Protein AF-A0A524NCZ6-F1 (afdb_monomer_lite)

Radius of gyration: 21.14 Å; chains: 1; bounding box: 44×60×40 Å

Foldseek 3Di:
DVVVVVVVVVVVVVVVVVVVVVVVVCVVQQADQPDDDADPPPVRDDDPQVVVQVVVCPDPPDPGGWDKDWDWDWDDDPNDTDIDIDIDTDPPGCSSSRVCQVVPPDDHPVVPPD

Sequence (114 aa):
MSVLLGVMVLTIVLAVMTGFEEDLRSRILGLNPHVRLVDRLSGGSIRDPGKFAAAVAEHPDVLGAAPVVTAQMLVAANGRLMGVIGRGVATTGDSIAIGILDFVVEGAAADLGV

Structure (mmCIF, N/CA/C/O backbone):
data_AF-A0A524NCZ6-F1
#
_entry.id   AF-A0A524NCZ6-F1
#
loop_
_atom_site.group_PDB
_atom_site.id
_atom_site.type_symbol
_atom_site.label_atom_id
_atom_site.label_alt_id
_atom_site.label_comp_id
_atom_site.label_asym_id
_atom_site.label_entity_id
_atom_site.label_seq_id
_atom_site.pdbx_PDB_ins_code
_atom_site.Cartn_x
_atom_site.Cartn_y
_atom_site.Cartn_z
_atom_site.occupancy
_atom_site.B_iso_or_equiv
_atom_site.auth_seq_id
_atom_site.auth_comp_id
_atom_site.auth_asym_id
_atom_site.auth_atom_id
_atom_site.pdbx_PDB_model_num
ATOM 1 N N . MET A 1 1 ? 23.553 39.699 -9.028 1.00 76.44 1 MET A N 1
ATOM 2 C CA . MET A 1 1 ? 23.193 38.647 -10.008 1.00 76.44 1 MET A CA 1
ATOM 3 C C . MET A 1 1 ? 23.729 37.271 -9.597 1.00 76.44 1 MET A C 1
ATOM 5 O O . MET A 1 1 ? 22.937 36.344 -9.546 1.00 76.44 1 MET A O 1
ATOM 9 N N . SER A 1 2 ? 25.003 37.127 -9.208 1.00 82.38 2 SER A N 1
ATOM 10 C CA . SER A 1 2 ? 25.599 35.841 -8.774 1.00 82.38 2 SER A CA 1
ATOM 11 C C . SER A 1 2 ? 24.929 35.193 -7.552 1.00 82.38 2 SER A C 1
ATOM 13 O O . SER A 1 2 ? 24.646 34.000 -7.568 1.00 82.38 2 SER A O 1
ATOM 15 N N . VAL A 1 3 ? 24.611 35.975 -6.516 1.00 93.06 3 VAL A N 1
ATOM 16 C CA . VAL A 1 3 ? 23.941 35.460 -5.304 1.00 93.06 3 VAL A CA 1
ATOM 17 C C . VAL A 1 3 ? 22.510 34.996 -5.597 1.00 93.06 3 VAL A C 1
ATOM 19 O O . VAL A 1 3 ? 22.064 33.996 -5.048 1.00 93.06 3 VAL A O 1
ATOM 22 N N . LEU A 1 4 ? 21.812 35.679 -6.510 1.00 94.75 4 LEU A N 1
ATOM 23 C CA . LEU A 1 4 ? 20.439 35.336 -6.888 1.00 94.75 4 LEU A CA 1
ATOM 24 C C . LEU A 1 4 ? 20.374 33.946 -7.536 1.00 94.75 4 LEU A C 1
ATOM 26 O O . LEU A 1 4 ? 19.525 33.143 -7.169 1.00 94.75 4 LEU A O 1
ATOM 30 N N . LEU A 1 5 ? 21.312 33.649 -8.444 1.00 93.75 5 LEU A N 1
ATOM 31 C CA . LEU A 1 5 ? 21.438 32.329 -9.068 1.00 93.75 5 LEU A CA 1
ATOM 32 C C . LEU A 1 5 ? 21.823 31.250 -8.048 1.00 93.75 5 LEU A C 1
ATOM 34 O O . LEU A 1 5 ? 21.249 30.166 -8.073 1.00 93.75 5 LEU A O 1
ATOM 38 N N . GLY A 1 6 ? 22.737 31.551 -7.118 1.00 94.25 6 GLY A N 1
ATOM 39 C CA . GLY A 1 6 ? 23.135 30.606 -6.068 1.00 94.25 6 GLY A CA 1
ATOM 40 C C . GLY A 1 6 ? 21.980 30.226 -5.137 1.00 94.25 6 GLY A C 1
ATOM 41 O O . GLY A 1 6 ? 21.769 29.046 -4.863 1.00 94.25 6 GLY A O 1
ATOM 42 N N . VAL A 1 7 ? 21.191 31.213 -4.705 1.00 95.25 7 VAL A N 1
ATOM 43 C CA . VAL A 1 7 ? 20.010 30.971 -3.865 1.00 95.25 7 VAL A CA 1
ATOM 44 C C . VAL A 1 7 ? 18.917 30.251 -4.653 1.00 95.25 7 VAL A C 1
ATOM 46 O O . VAL A 1 7 ? 18.364 29.288 -4.137 1.00 95.25 7 VAL A O 1
ATOM 49 N N . MET A 1 8 ? 18.652 30.632 -5.911 1.00 94.38 8 MET A N 1
ATOM 50 C CA . MET A 1 8 ? 17.664 29.939 -6.754 1.00 94.38 8 MET A CA 1
ATOM 51 C C . MET A 1 8 ? 17.976 28.450 -6.907 1.00 94.38 8 MET A C 1
ATOM 53 O O . MET A 1 8 ? 17.083 27.625 -6.739 1.00 94.38 8 MET A O 1
ATOM 57 N N . VAL A 1 9 ? 19.233 28.098 -7.195 1.00 95.62 9 VAL A N 1
ATOM 58 C CA . VAL A 1 9 ? 19.641 26.692 -7.336 1.00 95.62 9 VAL A CA 1
ATOM 59 C C . VAL A 1 9 ? 19.418 25.932 -6.028 1.00 95.62 9 VAL A C 1
ATOM 61 O O . VAL A 1 9 ? 18.849 24.843 -6.051 1.00 95.62 9 VAL A O 1
ATOM 64 N N . LEU A 1 10 ? 19.790 26.516 -4.885 1.00 94.75 10 LEU A N 1
ATOM 65 C CA . LEU A 1 10 ? 19.573 25.889 -3.580 1.00 94.75 10 LEU A CA 1
ATOM 66 C C . LEU A 1 10 ? 18.078 25.703 -3.273 1.00 94.75 10 LEU A C 1
ATOM 68 O O . LEU A 1 10 ? 17.672 24.628 -2.836 1.00 94.75 10 LEU A O 1
ATOM 72 N N . THR A 1 11 ? 17.251 26.716 -3.544 1.00 92.31 11 THR A N 1
ATOM 73 C CA . THR A 1 11 ? 15.796 26.648 -3.349 1.00 92.31 11 THR A CA 1
ATOM 74 C C . THR A 1 11 ? 15.154 25.576 -4.228 1.00 92.31 11 THR A C 1
ATOM 76 O O . THR A 1 11 ? 14.304 24.838 -3.740 1.00 92.31 11 THR A O 1
ATOM 79 N N . ILE A 1 12 ? 15.572 25.442 -5.491 1.00 93.31 12 ILE A N 1
ATOM 80 C CA . ILE A 1 12 ? 15.043 24.419 -6.406 1.00 93.31 12 ILE A CA 1
ATOM 81 C C . ILE A 1 12 ? 15.399 23.013 -5.915 1.00 93.31 12 ILE A C 1
ATOM 83 O O . ILE A 1 12 ? 14.532 22.145 -5.880 1.00 93.31 12 ILE A O 1
ATOM 87 N N . VAL A 1 13 ? 16.647 22.781 -5.497 1.00 93.69 13 VAL A N 1
ATOM 88 C CA . VAL A 1 13 ? 17.074 21.463 -4.999 1.00 93.69 13 VAL A CA 1
ATOM 89 C C . VAL A 1 13 ? 16.305 21.076 -3.737 1.00 93.69 13 VAL A C 1
ATOM 91 O O . VAL A 1 13 ? 15.818 19.949 -3.650 1.00 93.69 13 VAL A O 1
ATOM 94 N N . LEU A 1 14 ? 16.138 22.004 -2.787 1.00 92.00 14 LEU A N 1
ATOM 95 C CA . LEU A 1 14 ? 15.306 21.746 -1.611 1.00 92.00 14 LEU A CA 1
ATOM 96 C C . LEU A 1 14 ? 13.851 21.460 -1.999 1.00 92.00 14 LEU A C 1
ATOM 98 O O . LEU A 1 14 ? 13.285 20.492 -1.508 1.00 92.00 14 LEU A O 1
ATOM 102 N N . ALA A 1 15 ? 13.260 22.250 -2.899 1.00 91.00 15 ALA A N 1
ATOM 103 C CA . ALA A 1 15 ? 11.873 22.062 -3.322 1.00 91.00 15 ALA A CA 1
ATOM 104 C C . ALA A 1 15 ? 11.634 20.683 -3.962 1.00 91.00 15 ALA A C 1
ATOM 106 O O . ALA A 1 15 ? 10.624 20.044 -3.675 1.00 91.00 15 ALA A O 1
ATOM 107 N N . VAL A 1 16 ? 12.572 20.199 -4.782 1.00 90.69 16 VAL A N 1
ATOM 108 C CA . VAL A 1 16 ? 12.489 18.864 -5.394 1.00 90.69 16 VAL A CA 1
ATOM 109 C C . VAL A 1 16 ? 12.573 17.767 -4.335 1.00 90.69 16 VAL A C 1
ATOM 111 O O . VAL A 1 16 ? 11.756 16.851 -4.358 1.00 90.69 16 VAL A O 1
ATOM 114 N N . MET A 1 17 ? 13.517 17.863 -3.393 1.00 90.62 17 MET A N 1
ATOM 115 C CA . MET A 1 17 ? 13.657 16.860 -2.331 1.00 90.62 17 MET A CA 1
ATOM 116 C C . MET A 1 17 ? 12.422 16.819 -1.428 1.00 90.62 17 MET A C 1
ATOM 118 O O . MET A 1 17 ? 11.916 15.736 -1.146 1.00 90.62 17 MET A O 1
ATOM 122 N N . THR A 1 18 ? 11.895 17.983 -1.037 1.00 84.06 18 THR A N 1
ATOM 123 C CA . THR A 1 18 ? 10.686 18.075 -0.208 1.00 84.06 18 THR A CA 1
ATOM 124 C C . THR A 1 18 ? 9.463 17.508 -0.929 1.00 84.06 18 THR A C 1
ATOM 126 O O . THR A 1 18 ? 8.743 16.697 -0.354 1.00 84.06 18 THR A O 1
ATOM 129 N N . GLY A 1 19 ? 9.248 17.867 -2.200 1.00 80.50 19 GLY A N 1
ATOM 130 C CA . GLY A 1 19 ? 8.127 17.334 -2.980 1.00 80.50 19 GLY A CA 1
ATOM 131 C C . GLY A 1 19 ? 8.234 15.826 -3.233 1.00 80.50 19 GLY A C 1
ATOM 132 O O . GLY A 1 19 ? 7.228 15.122 -3.233 1.00 80.50 19 GLY A O 1
ATOM 133 N N . PHE A 1 20 ? 9.453 15.310 -3.402 1.00 79.00 20 PHE A N 1
ATOM 134 C CA . PHE A 1 20 ? 9.691 13.881 -3.590 1.00 79.00 20 PHE A CA 1
ATOM 135 C C . PHE A 1 20 ? 9.496 13.075 -2.301 1.00 79.00 20 PHE A C 1
ATOM 137 O O . PHE A 1 20 ? 8.930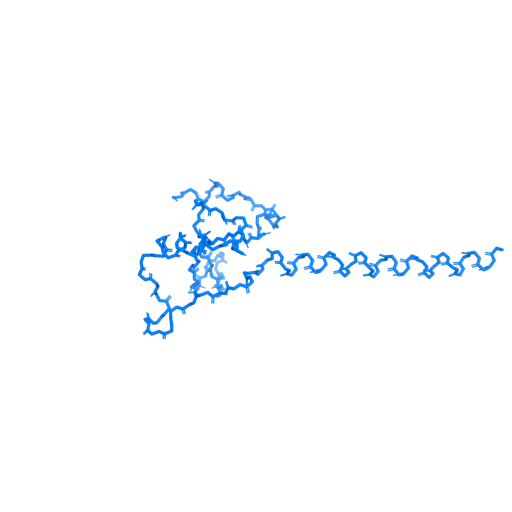 11.986 -2.346 1.00 79.00 20 PHE A O 1
ATOM 144 N N . GLU A 1 21 ? 9.922 13.601 -1.150 1.00 74.19 21 GLU A N 1
ATOM 145 C CA . GLU A 1 21 ? 9.671 12.970 0.149 1.00 74.19 21 GLU A CA 1
ATOM 146 C C . GLU A 1 21 ? 8.168 12.851 0.426 1.00 74.19 21 GLU A C 1
ATOM 148 O O . GLU A 1 21 ? 7.711 11.798 0.867 1.00 74.19 21 GLU A O 1
ATOM 153 N N . GLU A 1 22 ? 7.392 13.892 0.120 1.00 76.00 22 GLU A N 1
ATOM 154 C CA . GLU A 1 22 ? 5.942 13.899 0.313 1.00 76.00 22 GLU A CA 1
ATOM 155 C C . GLU A 1 22 ? 5.224 12.911 -0.623 1.00 76.00 22 GLU A C 1
ATOM 157 O O . GLU A 1 22 ? 4.395 12.123 -0.160 1.00 76.00 22 GLU A O 1
ATOM 162 N N . ASP A 1 23 ? 5.600 12.863 -1.907 1.00 76.06 23 ASP A N 1
ATOM 163 C CA . ASP A 1 23 ? 5.041 11.905 -2.873 1.00 76.06 23 ASP A CA 1
ATOM 164 C C . ASP A 1 23 ? 5.405 10.455 -2.512 1.00 76.06 23 ASP A C 1
ATOM 166 O O . ASP A 1 23 ? 4.547 9.571 -2.486 1.00 76.06 23 ASP A O 1
ATOM 170 N N . LEU A 1 24 ? 6.663 10.192 -2.143 1.00 72.31 24 LEU A N 1
ATOM 171 C CA . LEU A 1 24 ? 7.072 8.865 -1.683 1.00 72.31 24 LEU A CA 1
ATOM 172 C C . LEU A 1 24 ? 6.360 8.459 -0.394 1.00 72.31 24 LEU A C 1
ATOM 174 O O . LEU A 1 24 ? 5.912 7.317 -0.275 1.00 72.31 24 LEU A O 1
ATOM 178 N N . ARG A 1 25 ? 6.234 9.374 0.571 1.00 68.12 25 ARG A N 1
ATOM 179 C CA . ARG A 1 25 ? 5.543 9.120 1.838 1.00 68.12 25 ARG A CA 1
ATOM 180 C C . ARG A 1 25 ? 4.072 8.800 1.605 1.00 68.12 25 ARG A C 1
ATOM 182 O O . ARG A 1 25 ? 3.577 7.827 2.170 1.00 68.12 25 ARG A O 1
ATOM 189 N N . SER A 1 26 ? 3.409 9.569 0.745 1.00 68.62 26 SER A N 1
ATOM 190 C CA . SER A 1 26 ? 2.021 9.343 0.341 1.00 68.62 26 SER A CA 1
ATOM 191 C C . SER A 1 26 ? 1.844 7.972 -0.320 1.00 68.62 26 SER A C 1
ATOM 193 O O . SER A 1 26 ? 1.011 7.175 0.108 1.00 68.62 26 SER A O 1
ATOM 195 N N . ARG A 1 27 ? 2.708 7.623 -1.283 1.00 65.19 27 ARG A N 1
ATOM 196 C CA . ARG A 1 27 ? 2.675 6.317 -1.964 1.00 65.19 27 ARG A CA 1
ATOM 197 C C . ARG A 1 27 ? 2.913 5.148 -1.013 1.00 65.19 27 ARG A C 1
ATOM 199 O O . ARG A 1 27 ? 2.226 4.136 -1.100 1.00 65.19 27 ARG A O 1
ATOM 206 N N . ILE A 1 28 ? 3.875 5.261 -0.099 1.00 62.28 28 ILE A N 1
ATOM 207 C CA . ILE A 1 28 ? 4.201 4.179 0.840 1.00 62.28 28 ILE A CA 1
ATOM 208 C C . ILE A 1 28 ? 3.061 3.963 1.848 1.00 62.28 28 ILE A C 1
ATOM 210 O O . ILE A 1 28 ? 2.726 2.811 2.138 1.00 62.28 28 ILE A O 1
ATOM 214 N N . LEU A 1 29 ? 2.454 5.043 2.356 1.00 60.44 29 LEU A N 1
ATOM 215 C CA . LEU A 1 29 ? 1.373 4.987 3.349 1.00 60.44 29 LEU A CA 1
ATOM 216 C C . LEU A 1 29 ? -0.002 4.666 2.741 1.00 60.44 29 LEU A C 1
ATOM 218 O O . LEU A 1 29 ? -0.835 4.080 3.425 1.00 60.44 29 LEU A O 1
ATOM 222 N N . GLY A 1 30 ? -0.241 4.997 1.469 1.00 57.84 30 GLY A N 1
ATOM 223 C CA . GLY A 1 30 ? -1.495 4.689 0.770 1.00 57.84 30 GLY A CA 1
ATOM 224 C C . GLY A 1 30 ? -1.600 3.246 0.259 1.00 57.84 30 GLY A C 1
ATOM 225 O O . GLY A 1 30 ? -2.698 2.752 0.009 1.00 57.84 30 GLY A O 1
ATOM 226 N N . LEU A 1 31 ? -0.469 2.546 0.108 1.00 58.94 31 LEU A N 1
ATOM 227 C CA . LEU A 1 31 ? -0.419 1.205 -0.492 1.00 58.94 31 LEU A CA 1
ATOM 228 C C . LEU A 1 31 ? -0.348 0.054 0.520 1.00 58.94 31 LEU A C 1
ATOM 230 O O . LEU A 1 31 ? -0.541 -1.103 0.134 1.00 58.94 31 LEU A O 1
ATOM 234 N N . ASN A 1 32 ? -0.066 0.332 1.797 1.00 59.34 32 ASN A N 1
ATOM 235 C CA . ASN A 1 32 ? 0.009 -0.695 2.835 1.00 59.34 32 ASN A CA 1
ATOM 236 C C . ASN A 1 32 ? -1.091 -0.539 3.890 1.00 59.34 32 ASN A C 1
ATOM 238 O O . ASN A 1 32 ? -1.302 0.561 4.398 1.00 59.34 32 ASN A O 1
ATOM 242 N N . PRO A 1 33 ? -1.739 -1.645 4.302 1.00 63.12 33 PRO A N 1
ATOM 243 C CA . PRO A 1 33 ? -2.625 -1.611 5.452 1.00 63.12 33 PRO A CA 1
ATOM 244 C C . PRO A 1 33 ? -1.803 -1.280 6.701 1.00 63.12 33 PRO A C 1
ATOM 246 O O . PRO A 1 33 ? -0.844 -1.981 7.026 1.00 63.12 33 PRO A O 1
ATOM 249 N N . HIS A 1 34 ? -2.203 -0.229 7.417 1.00 63.66 34 HIS A N 1
ATOM 250 C CA . HIS A 1 34 ? -1.551 0.199 8.658 1.00 63.66 34 HIS A CA 1
ATOM 251 C C . HIS A 1 34 ? -1.584 -0.899 9.735 1.00 63.66 34 HIS A C 1
ATOM 253 O O . HIS A 1 34 ? -0.679 -0.992 10.562 1.00 63.66 34 HIS A O 1
ATOM 259 N N . VAL A 1 35 ? -2.601 -1.768 9.703 1.00 67.06 35 VAL A N 1
ATOM 260 C CA . VAL A 1 35 ? -2.756 -2.905 10.614 1.00 67.06 35 VAL A CA 1
ATOM 261 C C . VAL A 1 35 ? -3.171 -4.142 9.822 1.00 67.06 35 VAL A C 1
ATOM 263 O O . VAL A 1 35 ? -4.133 -4.109 9.057 1.00 67.06 35 VAL A O 1
ATOM 266 N N . ARG A 1 36 ? -2.461 -5.261 10.024 1.00 70.31 36 ARG A N 1
ATOM 267 C CA . ARG A 1 36 ? -2.805 -6.564 9.439 1.00 70.31 36 ARG A CA 1
ATOM 268 C C . ARG A 1 36 ? -3.216 -7.535 10.538 1.00 70.31 36 ARG A C 1
ATOM 270 O O . ARG A 1 36 ? -2.381 -7.984 11.321 1.00 70.31 36 ARG A O 1
ATOM 277 N N . LEU A 1 37 ? -4.494 -7.888 10.563 1.00 69.56 37 LEU A N 1
ATOM 278 C CA . LEU A 1 37 ? -5.031 -8.905 11.462 1.00 69.56 37 LEU A CA 1
ATOM 279 C C . LEU A 1 37 ? -4.940 -10.265 10.763 1.00 69.56 37 LEU A C 1
ATOM 281 O O . LEU A 1 37 ? -5.482 -10.451 9.676 1.00 69.56 37 LEU A O 1
ATOM 285 N N . VAL A 1 38 ? -4.207 -11.200 11.364 1.00 69.69 38 VAL A N 1
ATOM 286 C CA . VAL A 1 38 ? -4.060 -12.573 10.864 1.00 69.69 38 VAL A CA 1
ATOM 287 C C . VAL A 1 38 ? -4.333 -13.554 11.994 1.00 69.69 38 VAL A C 1
ATOM 289 O O . VAL A 1 38 ? -3.798 -13.399 13.092 1.00 69.69 38 VAL A O 1
ATOM 292 N N . ASP A 1 39 ? -5.143 -14.577 11.726 1.00 67.50 39 ASP A N 1
ATOM 293 C CA . ASP A 1 39 ? -5.303 -15.683 12.665 1.00 67.50 39 ASP A CA 1
ATOM 294 C C . ASP A 1 39 ? -4.047 -16.568 12.625 1.00 67.50 39 ASP A C 1
ATOM 296 O O . ASP A 1 39 ? -3.728 -17.196 11.611 1.00 67.50 39 ASP A O 1
ATOM 300 N N . ARG A 1 40 ? -3.314 -16.593 13.741 1.00 61.12 40 ARG A N 1
ATOM 301 C CA . ARG A 1 40 ? -2.082 -17.374 13.905 1.00 61.12 40 ARG A CA 1
ATOM 302 C C . ARG A 1 40 ? -2.349 -18.845 14.248 1.00 61.12 40 ARG A C 1
ATOM 304 O O . ARG A 1 40 ? -1.454 -19.662 14.058 1.00 61.12 40 ARG A O 1
ATOM 311 N N . LEU A 1 41 ? -3.537 -19.174 14.760 1.00 59.53 41 LEU A N 1
ATOM 312 C CA . LEU A 1 41 ? -3.909 -20.507 15.250 1.00 59.53 41 LEU A CA 1
ATOM 313 C C . LEU A 1 41 ? -4.536 -21.376 14.151 1.00 59.53 41 LEU A C 1
ATOM 315 O O . LEU A 1 41 ? -4.272 -22.574 14.108 1.00 59.53 41 LEU A O 1
ATOM 319 N N . SER A 1 42 ? -5.298 -20.782 13.227 1.00 60.41 42 SER A N 1
ATOM 320 C CA . SER A 1 42 ? -6.022 -21.513 12.167 1.00 60.41 42 SER A CA 1
ATOM 321 C C . SER A 1 42 ? -5.304 -21.538 10.809 1.00 60.41 42 SER A C 1
ATOM 323 O O . SER A 1 42 ? -5.945 -21.634 9.763 1.00 60.41 42 SER A O 1
ATOM 325 N N . GLY A 1 43 ? -3.974 -21.395 10.783 1.00 60.28 43 GLY A N 1
ATOM 326 C CA . GLY A 1 43 ? -3.202 -21.401 9.531 1.00 60.28 43 GLY A CA 1
ATOM 327 C C . GLY A 1 43 ? -3.498 -20.215 8.601 1.00 60.28 43 GLY A C 1
ATOM 328 O O . GLY A 1 43 ? -3.324 -20.327 7.391 1.00 60.28 43 GLY A O 1
ATOM 329 N N . GLY A 1 44 ? -3.952 -19.081 9.149 1.00 61.38 44 GLY A N 1
ATOM 330 C CA . GLY A 1 44 ? -4.233 -17.864 8.383 1.00 61.38 44 GLY A CA 1
ATOM 331 C C . GLY A 1 44 ? -5.641 -17.765 7.789 1.00 61.38 44 GLY A C 1
ATOM 332 O O . GLY A 1 44 ? -5.911 -16.801 7.075 1.00 61.38 44 GLY A O 1
ATOM 333 N N . SER A 1 45 ? -6.543 -18.711 8.077 1.00 60.62 45 SER A N 1
ATOM 334 C CA . SER A 1 45 ? -7.948 -18.636 7.656 1.00 60.62 45 SER A CA 1
ATOM 335 C C . SER A 1 45 ? -8.819 -18.027 8.757 1.00 60.62 45 SER A C 1
ATOM 337 O O . SER A 1 45 ? -8.920 -18.579 9.850 1.00 60.62 45 SER A O 1
ATOM 339 N N . ILE A 1 46 ? -9.455 -16.890 8.467 1.00 67.44 46 ILE A N 1
ATOM 340 C CA . ILE A 1 46 ? -10.433 -16.254 9.358 1.00 67.44 46 ILE A CA 1
ATOM 341 C C . ILE A 1 46 ? -11.815 -16.834 9.041 1.00 67.44 46 ILE A C 1
ATOM 343 O O . ILE A 1 46 ? -12.257 -16.790 7.892 1.00 67.44 46 ILE A O 1
ATOM 347 N N . ARG A 1 47 ? -12.513 -17.362 10.055 1.00 65.56 47 ARG A N 1
ATOM 348 C CA . ARG A 1 47 ? -13.932 -17.736 9.936 1.00 65.56 47 ARG A CA 1
ATOM 349 C C . ARG A 1 47 ? -14.779 -16.465 9.855 1.00 65.56 47 ARG A C 1
ATOM 351 O O . ARG A 1 47 ? -14.630 -15.589 10.698 1.00 65.56 47 ARG A O 1
ATOM 358 N N . ASP A 1 48 ? -15.649 -16.377 8.850 1.00 69.00 48 ASP A N 1
ATOM 359 C CA . ASP A 1 48 ? -16.526 -15.223 8.591 1.00 69.00 48 ASP A CA 1
ATOM 360 C C . ASP A 1 48 ? -15.789 -13.864 8.511 1.00 69.00 48 ASP A C 1
ATOM 362 O O . ASP A 1 48 ? -16.052 -12.952 9.304 1.00 69.00 48 ASP A O 1
ATOM 366 N N . PRO A 1 49 ? -14.891 -13.678 7.523 1.00 69.81 49 PRO A N 1
ATOM 367 C CA . PRO A 1 49 ? -14.056 -12.481 7.417 1.00 69.81 49 PRO A CA 1
ATOM 368 C C . PRO A 1 49 ? -14.863 -11.178 7.284 1.00 69.81 49 PRO A C 1
ATOM 370 O O . PRO A 1 49 ? -14.407 -10.137 7.7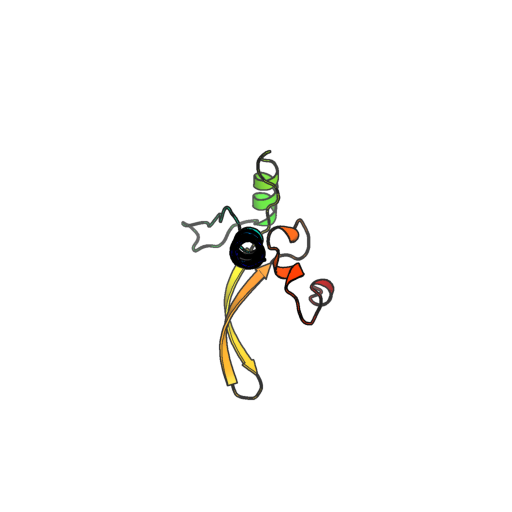46 1.00 69.81 49 PRO A O 1
ATOM 373 N N . GLY A 1 50 ? -16.079 -11.228 6.724 1.00 70.06 50 GLY A N 1
ATOM 374 C CA . GLY A 1 50 ? -16.967 -10.063 6.624 1.00 70.06 50 GLY A CA 1
ATOM 375 C C . GLY A 1 50 ? -17.527 -9.589 7.971 1.00 70.06 50 GLY A C 1
ATOM 376 O O . GLY A 1 50 ? -17.566 -8.390 8.226 1.00 70.06 50 GLY A O 1
ATOM 377 N N . LYS A 1 51 ? -17.900 -10.509 8.874 1.00 72.44 51 LYS A N 1
ATOM 378 C CA . LYS A 1 51 ? -18.374 -10.144 10.224 1.00 72.44 51 LYS A CA 1
ATOM 379 C C . LYS A 1 51 ? -17.242 -9.587 11.079 1.00 72.44 51 LYS A C 1
ATOM 381 O O . LYS A 1 51 ? -17.450 -8.650 11.840 1.00 72.44 51 LYS A O 1
ATOM 386 N N . PHE A 1 52 ? -16.047 -10.155 10.934 1.00 73.69 52 PHE A N 1
ATOM 387 C CA . PHE A 1 52 ? -14.862 -9.670 11.629 1.00 73.69 52 PHE A CA 1
ATOM 388 C C . PHE A 1 52 ? -14.444 -8.283 11.128 1.00 73.69 52 PHE A C 1
ATOM 390 O O . PHE A 1 52 ? -14.160 -7.406 11.936 1.00 73.69 52 PHE A O 1
ATOM 397 N N . ALA A 1 53 ? -14.480 -8.053 9.811 1.00 71.38 53 ALA A N 1
ATOM 398 C CA . ALA A 1 53 ? -14.238 -6.731 9.238 1.00 71.38 53 ALA A CA 1
ATOM 399 C C . ALA A 1 53 ? -15.256 -5.694 9.741 1.00 71.38 53 ALA A C 1
ATOM 401 O O . ALA A 1 53 ? -14.849 -4.606 10.132 1.00 71.38 53 ALA A O 1
ATOM 402 N N . ALA A 1 54 ? -16.546 -6.047 9.814 1.00 73.19 54 ALA A N 1
ATOM 403 C CA . ALA A 1 54 ? -17.584 -5.164 10.350 1.00 73.19 54 ALA A CA 1
ATOM 404 C C . ALA A 1 54 ? -17.354 -4.814 11.832 1.00 73.19 54 ALA A C 1
ATOM 406 O O . ALA A 1 54 ? -17.392 -3.645 12.192 1.00 73.19 54 ALA A O 1
ATOM 407 N N . ALA A 1 55 ? -17.029 -5.801 12.673 1.00 75.06 55 ALA A N 1
ATOM 408 C CA . ALA A 1 55 ? -16.726 -5.567 14.087 1.00 75.06 55 ALA A CA 1
ATOM 409 C C . ALA A 1 55 ? -15.476 -4.691 14.298 1.00 75.06 55 ALA A C 1
ATOM 411 O O . ALA A 1 55 ? -15.404 -3.929 15.256 1.00 75.06 55 ALA A O 1
ATOM 412 N N . VAL A 1 56 ? -14.482 -4.789 13.409 1.00 74.56 56 VAL A N 1
ATOM 413 C CA . VAL A 1 56 ? -13.284 -3.936 13.452 1.00 74.56 56 VAL A CA 1
ATOM 414 C C . VAL A 1 56 ? -13.596 -2.523 12.950 1.00 74.56 56 VAL A C 1
ATOM 416 O O . VAL A 1 56 ? -13.086 -1.560 13.514 1.00 74.56 56 VAL A O 1
ATOM 419 N N . ALA A 1 57 ? -14.461 -2.384 11.942 1.00 73.38 57 ALA A N 1
ATOM 420 C CA . ALA A 1 57 ? -14.898 -1.093 11.411 1.00 73.38 57 ALA A CA 1
ATOM 421 C C . ALA A 1 57 ? -15.758 -0.276 12.396 1.00 73.38 57 ALA A C 1
ATOM 423 O O . ALA A 1 57 ? -15.859 0.936 12.247 1.00 73.38 57 ALA A O 1
ATOM 424 N N . GLU A 1 58 ? -16.353 -0.903 13.415 1.00 75.75 58 GLU A N 1
ATOM 425 C CA . GLU A 1 58 ? -17.085 -0.194 14.477 1.00 75.75 58 GLU A CA 1
ATOM 426 C C . GLU A 1 58 ? -16.170 0.605 15.425 1.00 75.75 58 GLU A C 1
ATOM 428 O O . GLU A 1 58 ? -16.654 1.443 16.189 1.00 75.75 58 GLU A O 1
ATOM 433 N N . HIS A 1 59 ? -14.852 0.377 15.399 1.00 76.56 59 HIS A N 1
ATOM 434 C CA . HIS A 1 59 ? -13.920 1.121 16.241 1.00 76.56 59 HIS A CA 1
ATOM 435 C C . HIS A 1 59 ? -13.687 2.538 15.674 1.00 76.56 59 HIS A C 1
ATOM 437 O O . HIS A 1 59 ? -13.352 2.669 14.499 1.00 76.56 59 HIS A O 1
ATOM 443 N N . PRO A 1 60 ? -13.782 3.609 16.488 1.00 71.44 60 PRO A N 1
ATOM 444 C CA . PRO A 1 60 ? -13.762 4.998 16.004 1.00 71.44 60 PRO A CA 1
ATOM 445 C C . PRO A 1 60 ? -12.461 5.414 15.296 1.00 71.44 60 PRO A C 1
ATOM 447 O O . PRO A 1 60 ? -12.475 6.331 14.482 1.00 71.44 60 PRO A O 1
ATOM 450 N N . ASP A 1 61 ? -11.352 4.730 15.582 1.00 75.69 61 ASP A N 1
ATOM 451 C CA . ASP A 1 61 ? -10.050 4.968 14.939 1.00 75.69 61 ASP A CA 1
ATOM 452 C C . ASP A 1 61 ? -9.849 4.183 13.623 1.00 75.69 61 ASP A C 1
ATOM 454 O O . ASP A 1 61 ? -8.798 4.292 12.987 1.00 75.69 61 ASP A O 1
ATOM 458 N N . VAL A 1 62 ? -10.816 3.354 13.209 1.00 73.00 62 VAL A N 1
ATOM 459 C CA . VAL A 1 62 ? -10.712 2.528 11.998 1.00 73.00 62 VAL A CA 1
ATOM 460 C C . VAL A 1 62 ? -11.356 3.254 10.821 1.00 73.00 62 VAL A C 1
ATOM 462 O O . VAL A 1 62 ? -12.571 3.329 10.694 1.00 73.00 62 VAL A O 1
ATOM 465 N N . LEU A 1 63 ? -10.507 3.760 9.925 1.00 68.31 63 LEU A N 1
ATOM 466 C CA . LEU A 1 63 ? -10.917 4.460 8.699 1.00 68.31 63 LEU A CA 1
ATOM 467 C C . LEU A 1 63 ? -11.475 3.526 7.611 1.00 68.31 63 LEU A C 1
ATOM 469 O O . LEU A 1 63 ? -12.099 4.000 6.671 1.00 68.31 63 LEU A O 1
ATOM 473 N N . GLY A 1 64 ? -11.221 2.219 7.709 1.00 66.56 64 GLY A N 1
ATOM 474 C CA . GLY A 1 64 ? -11.703 1.220 6.758 1.00 66.56 64 GLY A CA 1
ATOM 475 C C . GLY A 1 64 ? -11.138 -0.166 7.059 1.00 66.56 64 GLY A C 1
ATOM 476 O O . GLY A 1 64 ? -9.974 -0.308 7.443 1.00 66.56 64 GLY A O 1
ATOM 477 N N . ALA A 1 65 ? -11.960 -1.201 6.890 1.00 66.88 65 ALA A N 1
ATOM 478 C CA . ALA A 1 65 ? -11.569 -2.591 7.097 1.00 66.88 65 ALA A CA 1
ATOM 479 C C . ALA A 1 65 ? -11.984 -3.435 5.887 1.00 66.88 65 ALA A C 1
ATOM 481 O O . ALA A 1 65 ? -13.167 -3.542 5.575 1.00 66.88 65 ALA A O 1
ATOM 482 N N . ALA A 1 66 ? -11.009 -4.067 5.231 1.00 70.88 66 ALA A N 1
ATOM 483 C CA . ALA A 1 66 ? -11.243 -4.922 4.072 1.00 70.88 66 ALA A CA 1
ATOM 484 C C . ALA A 1 66 ? -10.644 -6.322 4.297 1.00 70.88 66 ALA A C 1
ATOM 486 O O . ALA A 1 66 ? -9.483 -6.439 4.711 1.00 70.88 66 ALA A O 1
ATOM 487 N N . PRO A 1 67 ? -11.394 -7.402 4.018 1.00 73.19 67 PRO A N 1
ATOM 488 C CA . PRO A 1 67 ? -10.852 -8.751 4.059 1.00 73.19 67 PRO A CA 1
ATOM 489 C C . PRO A 1 67 ? -9.946 -8.997 2.844 1.00 73.19 67 PRO A C 1
ATOM 491 O O . PRO A 1 67 ? -10.346 -8.791 1.698 1.00 73.19 67 PRO A O 1
ATOM 494 N N . VAL A 1 68 ? -8.720 -9.465 3.096 1.00 72.44 68 VAL A N 1
ATOM 495 C CA . VAL A 1 68 ? -7.715 -9.731 2.053 1.00 72.44 68 VAL A CA 1
ATOM 496 C C . VAL A 1 68 ? -7.223 -11.167 2.146 1.00 72.44 68 VAL A C 1
ATOM 498 O O . VAL A 1 68 ? -6.801 -11.625 3.208 1.00 72.44 68 VAL A O 1
ATOM 501 N N . VAL A 1 69 ? -7.197 -11.857 1.009 1.00 76.69 69 VAL A N 1
ATOM 502 C CA . VAL A 1 69 ? -6.607 -13.191 0.863 1.00 76.69 69 VAL A CA 1
ATOM 503 C C . VAL A 1 69 ? -5.321 -13.067 0.054 1.00 76.69 69 VAL A C 1
ATOM 505 O O . VAL A 1 69 ? -5.271 -12.363 -0.945 1.00 76.69 69 VAL A O 1
ATOM 508 N N . THR A 1 70 ? -4.242 -13.720 0.479 1.00 75.44 70 THR A N 1
ATOM 509 C CA . THR A 1 70 ? -2.964 -13.720 -0.251 1.00 75.44 70 THR A CA 1
ATOM 510 C C . THR A 1 70 ? -2.574 -15.152 -0.563 1.00 75.44 70 THR A C 1
ATOM 512 O O . THR A 1 70 ? -2.463 -15.962 0.353 1.00 75.44 70 THR A O 1
ATOM 515 N N . ALA A 1 71 ? -2.347 -15.457 -1.837 1.00 76.06 71 ALA A N 1
ATOM 516 C CA . ALA A 1 71 ? -1.946 -16.778 -2.295 1.00 76.06 71 ALA A CA 1
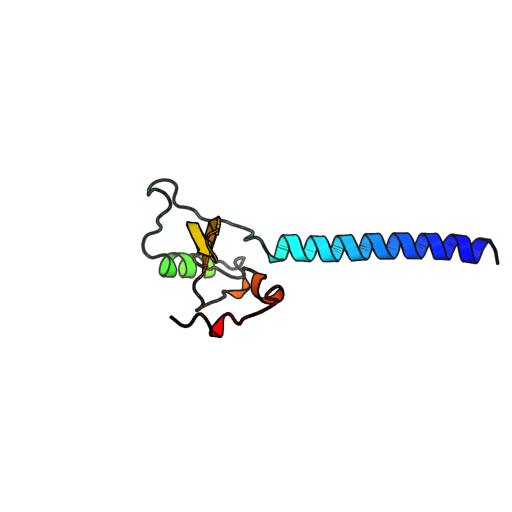ATOM 517 C C . ALA A 1 71 ? -0.784 -16.664 -3.285 1.00 76.06 71 ALA A C 1
ATOM 519 O O . ALA A 1 71 ? -0.741 -15.765 -4.125 1.00 76.06 71 ALA A O 1
ATOM 520 N N . GLN A 1 72 ? 0.170 -17.585 -3.185 1.00 80.31 72 GLN A N 1
ATOM 521 C CA . GLN A 1 72 ? 1.212 -17.743 -4.193 1.00 80.31 72 GLN A CA 1
ATOM 522 C C . GLN A 1 72 ? 0.631 -18.529 -5.367 1.00 80.31 72 GLN A C 1
ATOM 524 O O . GLN A 1 72 ? 0.052 -19.595 -5.175 1.00 80.31 72 GLN A O 1
ATOM 529 N N . MET A 1 73 ? 0.760 -17.989 -6.573 1.00 83.56 73 MET A N 1
ATOM 530 C CA . MET A 1 73 ? 0.201 -18.557 -7.796 1.00 83.56 73 MET A CA 1
ATOM 531 C C . MET A 1 73 ? 1.283 -18.635 -8.871 1.00 83.56 73 MET A C 1
ATOM 533 O O . MET A 1 73 ? 2.238 -17.860 -8.875 1.00 83.56 73 MET A O 1
ATOM 537 N N . LEU A 1 74 ? 1.127 -19.565 -9.806 1.00 86.81 74 LEU A N 1
ATOM 538 C CA . LEU A 1 74 ? 1.938 -19.636 -11.015 1.00 86.81 74 LEU A CA 1
ATOM 539 C C . LEU A 1 74 ? 1.086 -19.143 -12.176 1.00 86.81 74 LEU A C 1
ATOM 541 O O . LEU A 1 74 ? 0.057 -19.737 -12.485 1.00 86.81 74 LEU A O 1
ATOM 545 N N . VAL A 1 75 ? 1.516 -18.057 -12.810 1.00 85.31 75 VAL A N 1
ATOM 546 C CA . VAL A 1 75 ? 0.874 -17.536 -14.016 1.00 85.31 75 VAL A CA 1
ATOM 547 C C . VAL A 1 75 ? 1.686 -17.994 -15.215 1.00 85.31 75 VAL A C 1
ATOM 549 O O . VAL A 1 75 ? 2.899 -17.781 -15.278 1.00 85.31 75 VAL A O 1
ATOM 552 N N . ALA A 1 76 ? 1.011 -18.646 -16.156 1.00 86.19 76 ALA A N 1
ATOM 553 C CA . ALA A 1 76 ? 1.583 -19.063 -17.424 1.00 86.19 76 ALA A CA 1
ATOM 554 C C . ALA A 1 76 ? 1.025 -18.178 -18.544 1.00 86.19 76 ALA A C 1
ATOM 556 O O . ALA A 1 76 ? -0.183 -18.140 -18.758 1.00 86.19 76 ALA A O 1
ATOM 557 N N . ALA A 1 77 ? 1.899 -17.480 -19.266 1.00 84.12 77 ALA A N 1
ATOM 558 C CA . ALA A 1 77 ? 1.526 -16.673 -20.426 1.00 84.12 77 ALA A CA 1
ATOM 559 C C . ALA A 1 77 ? 2.603 -16.790 -21.511 1.00 84.12 77 ALA A C 1
ATOM 561 O O . ALA A 1 77 ? 3.794 -16.720 -21.211 1.00 84.12 77 ALA A O 1
ATOM 562 N N . ASN A 1 78 ? 2.197 -16.984 -22.772 1.00 83.06 78 ASN A N 1
ATOM 563 C CA . ASN A 1 78 ? 3.099 -17.099 -23.931 1.00 83.06 78 ASN A CA 1
ATOM 564 C C . ASN A 1 78 ? 4.291 -18.057 -23.711 1.00 83.06 78 ASN A C 1
ATOM 566 O O . ASN A 1 78 ? 5.431 -17.739 -24.042 1.00 83.06 78 ASN A O 1
ATOM 570 N N . GLY A 1 79 ? 4.045 -19.219 -23.094 1.00 85.94 79 GLY A N 1
ATOM 571 C CA . GLY A 1 79 ? 5.081 -20.225 -22.822 1.00 85.94 79 GLY A CA 1
ATOM 572 C C . GLY A 1 79 ? 6.052 -19.880 -21.683 1.00 85.94 79 GLY A C 1
ATOM 573 O O . GLY A 1 79 ? 6.984 -20.641 -21.434 1.00 85.94 79 GLY A O 1
ATOM 574 N N . ARG A 1 80 ? 5.848 -18.768 -20.965 1.00 78.75 80 ARG A N 1
ATOM 575 C CA . ARG A 1 80 ? 6.610 -18.406 -19.761 1.00 78.75 80 ARG A CA 1
ATOM 576 C C . ARG A 1 80 ? 5.772 -18.675 -18.519 1.00 78.75 80 ARG A C 1
ATOM 578 O O . ARG A 1 80 ? 4.638 -18.212 -18.438 1.00 78.75 80 ARG A O 1
ATOM 585 N N . LEU A 1 81 ? 6.348 -19.380 -17.546 1.00 85.62 81 LEU A N 1
ATOM 586 C CA . LEU A 1 81 ? 5.798 -19.486 -16.195 1.00 85.62 81 LEU A CA 1
ATOM 587 C C . LEU A 1 81 ? 6.489 -18.477 -15.281 1.00 85.62 81 LEU A C 1
ATOM 589 O O . LEU A 1 81 ? 7.717 -18.401 -15.250 1.00 85.62 81 LEU A O 1
ATOM 593 N N . MET A 1 82 ? 5.701 -17.726 -14.520 1.00 85.19 82 MET A N 1
ATOM 594 C CA . MET A 1 82 ? 6.191 -16.845 -13.465 1.00 85.19 82 MET A CA 1
ATOM 595 C C . MET A 1 82 ? 5.429 -17.109 -12.172 1.00 85.19 82 MET A C 1
ATOM 597 O O . MET A 1 82 ? 4.203 -17.212 -12.169 1.00 85.19 82 MET A O 1
ATOM 601 N N . GLY A 1 83 ? 6.163 -17.211 -11.065 1.00 86.06 83 GLY A N 1
ATOM 602 C CA . GLY A 1 83 ? 5.567 -17.195 -9.735 1.00 86.06 83 GLY A CA 1
ATOM 603 C C . GLY A 1 83 ? 5.150 -15.771 -9.384 1.00 86.06 83 GLY A C 1
ATOM 604 O O . GLY A 1 83 ? 5.973 -14.859 -9.431 1.00 86.06 83 GLY A O 1
ATOM 605 N N . VAL A 1 84 ? 3.884 -15.581 -9.032 1.00 84.38 84 VAL A N 1
ATOM 606 C CA . VAL A 1 84 ? 3.328 -14.300 -8.593 1.00 84.38 84 VAL A CA 1
ATOM 607 C C . VAL A 1 84 ? 2.644 -14.470 -7.243 1.00 84.38 84 VAL A C 1
ATOM 609 O O . VAL A 1 84 ? 2.163 -15.547 -6.891 1.00 84.38 84 VAL A O 1
ATOM 612 N N . ILE A 1 85 ? 2.589 -13.395 -6.466 1.00 79.12 85 ILE A N 1
ATOM 613 C CA . ILE A 1 85 ? 1.803 -13.356 -5.234 1.00 79.12 85 ILE A CA 1
ATOM 614 C C . ILE A 1 85 ? 0.497 -12.645 -5.569 1.00 79.12 85 ILE A C 1
ATOM 616 O O . ILE A 1 85 ? 0.470 -11.421 -5.686 1.00 79.12 85 ILE A O 1
ATOM 620 N N . GLY A 1 86 ? -0.575 -13.413 -5.741 1.00 77.88 86 GLY A N 1
ATOM 621 C CA . GLY A 1 86 ? -1.905 -12.864 -5.957 1.00 77.88 86 GLY A CA 1
ATOM 622 C C . GLY A 1 86 ? -2.530 -12.448 -4.628 1.00 77.88 86 GLY A C 1
ATOM 623 O O . GLY A 1 86 ? -2.493 -13.195 -3.645 1.00 77.88 86 GLY A O 1
ATOM 624 N N . ARG A 1 87 ? -3.105 -11.246 -4.588 1.00 74.38 87 ARG A N 1
ATOM 625 C CA . ARG A 1 87 ? -3.900 -10.764 -3.455 1.00 74.38 87 ARG A CA 1
ATOM 626 C C . ARG A 1 87 ? -5.343 -10.608 -3.914 1.00 74.38 87 ARG A C 1
ATOM 628 O O . ARG A 1 87 ? -5.623 -9.765 -4.755 1.00 74.38 87 ARG A O 1
ATOM 635 N N . GLY A 1 88 ? -6.230 -11.438 -3.379 1.00 69.12 88 GLY A N 1
ATOM 636 C CA . GLY A 1 88 ? -7.669 -11.283 -3.535 1.00 69.12 88 GLY A CA 1
ATOM 637 C C . GLY A 1 88 ? -8.174 -10.244 -2.544 1.00 69.12 88 GLY A C 1
ATOM 638 O O . GLY A 1 88 ? -7.926 -10.363 -1.343 1.00 69.12 88 GLY A O 1
ATOM 639 N N . VAL A 1 89 ? -8.862 -9.231 -3.053 1.00 70.50 89 VAL A N 1
ATOM 640 C CA . VAL A 1 89 ? -9.534 -8.190 -2.273 1.00 70.50 89 VAL A CA 1
ATOM 641 C C . VAL A 1 89 ? -11.007 -8.222 -2.657 1.00 70.50 89 VAL A C 1
ATOM 643 O O . VAL A 1 89 ? -11.324 -8.392 -3.832 1.00 70.50 89 VAL A O 1
ATOM 646 N N . ALA A 1 90 ? -11.908 -8.129 -1.683 1.00 63.50 90 ALA A N 1
ATOM 647 C CA . ALA A 1 90 ? -13.330 -8.030 -1.991 1.00 63.50 90 ALA A CA 1
ATOM 648 C C . ALA A 1 90 ? -13.616 -6.655 -2.614 1.00 63.50 90 ALA A C 1
ATOM 650 O O . ALA A 1 90 ? -13.214 -5.630 -2.069 1.00 63.50 90 ALA A O 1
ATOM 651 N N . THR A 1 91 ? -14.301 -6.628 -3.757 1.00 55.12 91 THR A N 1
ATOM 652 C CA . THR A 1 91 ? -14.624 -5.388 -4.484 1.00 55.12 91 THR A CA 1
ATOM 653 C C . THR A 1 91 ? -15.758 -4.602 -3.819 1.00 55.12 91 THR A C 1
ATOM 655 O O . THR A 1 91 ? -15.944 -3.423 -4.108 1.00 55.12 91 THR A O 1
ATOM 658 N N . THR A 1 92 ? -16.509 -5.231 -2.912 1.00 51.62 92 THR A N 1
ATOM 659 C CA . THR A 1 92 ? -17.667 -4.641 -2.235 1.00 51.62 92 THR A CA 1
ATOM 660 C C . THR A 1 92 ? -17.317 -4.241 -0.799 1.00 51.62 92 THR A C 1
ATOM 662 O O . THR A 1 92 ? -17.162 -5.103 0.064 1.00 51.62 92 THR A O 1
ATOM 665 N N . GLY A 1 93 ? -17.251 -2.928 -0.558 1.00 53.03 93 GLY A N 1
ATOM 666 C CA . GLY A 1 93 ? -17.055 -2.301 0.757 1.00 53.03 93 GLY A CA 1
ATOM 667 C C . GLY A 1 93 ? -15.624 -1.815 0.980 1.00 53.03 93 GLY A C 1
ATOM 668 O O . GLY A 1 93 ? -14.710 -2.624 0.907 1.00 53.03 93 GLY A O 1
ATOM 669 N N . ASP A 1 94 ? -15.456 -0.503 1.218 1.00 51.12 94 ASP A N 1
ATOM 670 C CA . ASP A 1 94 ? -14.214 0.229 1.559 1.00 51.12 94 ASP A CA 1
ATOM 671 C C . ASP A 1 94 ? -12.891 -0.377 1.058 1.00 51.12 94 ASP A C 1
ATOM 673 O O . ASP A 1 94 ? -11.829 -0.293 1.681 1.00 51.12 94 ASP A O 1
ATOM 677 N N . SER A 1 95 ? -12.928 -0.903 -0.166 1.00 50.25 95 SER A N 1
ATOM 678 C CA . SER A 1 95 ? -11.798 -1.405 -0.950 1.00 50.25 95 SER A CA 1
ATOM 679 C C . SER A 1 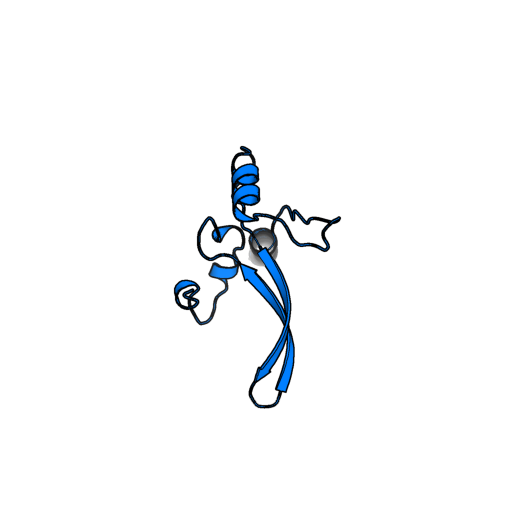95 ? -10.777 -0.294 -1.252 1.00 50.25 95 SER A C 1
ATOM 681 O O . SER A 1 95 ? -9.700 -0.555 -1.780 1.00 50.25 95 SER A O 1
ATOM 683 N N . ILE A 1 96 ? -11.113 0.941 -0.863 1.00 51.31 96 ILE A N 1
ATOM 684 C CA . ILE A 1 96 ? -10.328 2.176 -0.892 1.00 51.31 96 ILE A CA 1
ATOM 685 C C . ILE A 1 96 ? -9.155 2.128 0.108 1.00 51.31 96 ILE A C 1
ATOM 687 O O . ILE A 1 96 ? -8.183 2.858 -0.057 1.00 51.31 96 ILE A O 1
ATOM 691 N N . ALA A 1 97 ? -9.171 1.231 1.105 1.00 51.91 97 ALA A N 1
ATOM 692 C CA . ALA A 1 97 ? -8.073 1.101 2.074 1.00 51.91 97 ALA A CA 1
ATOM 693 C C . ALA A 1 97 ? -6.747 0.605 1.459 1.00 51.9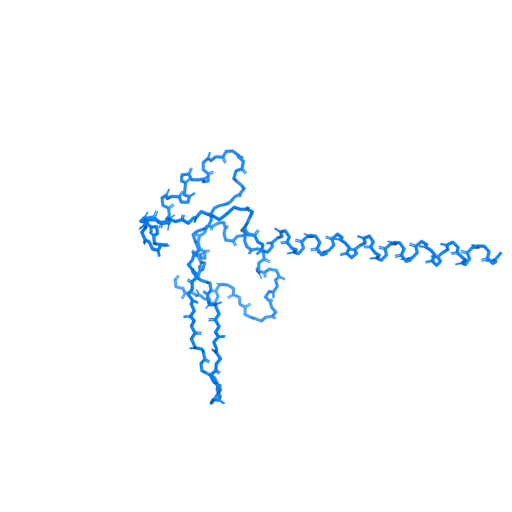1 97 ALA A C 1
ATOM 695 O O . ALA A 1 97 ? -5.699 0.635 2.104 1.00 51.91 97 ALA A O 1
ATOM 696 N N . ILE A 1 98 ? -6.790 0.125 0.216 1.00 55.50 98 ILE A N 1
ATOM 697 C CA . ILE A 1 98 ? -5.620 -0.268 -0.552 1.00 55.50 98 ILE A CA 1
ATOM 698 C C . ILE A 1 98 ? -5.617 0.644 -1.777 1.00 55.50 98 ILE A C 1
ATOM 700 O O . ILE A 1 98 ? -6.282 0.343 -2.765 1.00 55.50 98 ILE A O 1
ATOM 704 N N . GLY A 1 99 ? -4.881 1.759 -1.722 1.00 55.88 99 GLY A N 1
ATOM 705 C CA . GLY A 1 99 ? -4.792 2.783 -2.778 1.00 55.88 99 GLY A CA 1
ATOM 706 C C . GLY A 1 99 ? -4.175 2.306 -4.102 1.00 55.88 99 GLY A C 1
ATOM 707 O O . GLY A 1 99 ? -3.593 3.090 -4.838 1.00 55.88 99 GLY A O 1
ATOM 708 N N . ILE A 1 100 ? -4.258 1.010 -4.412 1.00 59.22 100 ILE A N 1
ATOM 709 C CA . ILE A 1 100 ? -3.802 0.382 -5.655 1.00 59.22 100 ILE A CA 1
ATOM 710 C C . ILE A 1 100 ? -4.651 0.835 -6.849 1.00 59.22 100 ILE A C 1
ATOM 712 O O . ILE A 1 100 ? -4.143 0.837 -7.967 1.00 59.22 100 ILE A O 1
ATOM 716 N N . LEU A 1 101 ? -5.905 1.250 -6.631 1.00 56.84 101 LEU A N 1
ATOM 717 C CA . LEU A 1 101 ? -6.789 1.716 -7.707 1.00 56.84 101 LEU A CA 1
ATOM 718 C C . LEU A 1 101 ? -6.248 2.964 -8.423 1.00 56.84 101 LEU A C 1
ATOM 720 O O . LEU A 1 101 ? -6.411 3.066 -9.635 1.00 56.84 101 LEU A O 1
ATOM 724 N N . ASP A 1 102 ? -5.519 3.835 -7.719 1.00 58.53 102 ASP A N 1
ATOM 725 C CA . ASP A 1 102 ? -4.878 5.021 -8.310 1.00 58.53 102 ASP A CA 1
ATOM 726 C C . ASP A 1 102 ? -3.655 4.682 -9.185 1.00 58.53 102 ASP A C 1
ATOM 728 O O . ASP A 1 102 ? -3.158 5.532 -9.922 1.00 58.53 102 ASP A O 1
ATOM 732 N N . PHE A 1 103 ? -3.167 3.436 -9.140 1.00 58.88 103 PHE A N 1
ATOM 733 C CA . PHE A 1 103 ? -2.005 2.970 -9.909 1.00 58.88 103 PHE A CA 1
ATOM 734 C C . PHE A 1 103 ? -2.365 1.973 -11.016 1.00 58.88 103 PHE A C 1
ATOM 736 O O . PHE A 1 103 ? -1.473 1.345 -11.594 1.00 58.88 103 PHE A O 1
ATOM 743 N N . VAL A 1 104 ? -3.651 1.811 -11.332 1.00 59.75 104 VAL A N 1
ATOM 744 C CA . VAL A 1 104 ? -4.079 0.955 -12.441 1.00 59.75 104 VAL A CA 1
ATOM 745 C C . VAL A 1 104 ? -3.830 1.684 -13.762 1.00 59.75 104 VAL A C 1
ATOM 747 O O . VAL A 1 104 ? -4.509 2.647 -14.101 1.00 59.75 104 VAL A O 1
ATOM 750 N N . VAL A 1 105 ? -2.819 1.223 -14.502 1.00 60.34 105 VAL A N 1
ATOM 751 C CA . VAL A 1 105 ? -2.433 1.784 -15.811 1.00 60.34 105 VAL A CA 1
ATOM 752 C C . VAL A 1 105 ? -3.337 1.262 -16.938 1.00 60.34 105 VAL A C 1
ATOM 754 O O . VAL A 1 105 ? -3.552 1.964 -17.921 1.00 60.34 105 VAL A O 1
ATOM 757 N N . GLU A 1 106 ? -3.889 0.052 -16.795 1.00 51.41 106 GLU A N 1
ATOM 758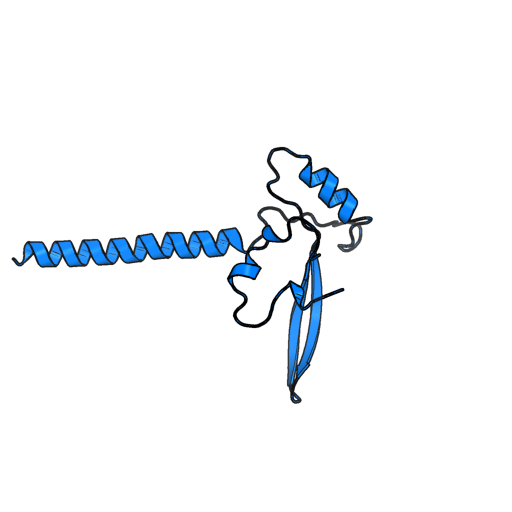 C CA . GLU A 1 106 ? -4.760 -0.586 -17.788 1.00 51.41 106 GLU A CA 1
ATOM 759 C C . GLU A 1 106 ? -5.738 -1.563 -17.101 1.00 51.41 106 GLU A C 1
ATOM 761 O O . GLU A 1 106 ? -5.335 -2.327 -16.220 1.00 51.41 106 GLU A O 1
ATOM 766 N N . GLY A 1 107 ? -7.019 -1.533 -17.495 1.00 58.09 107 GLY A N 1
ATOM 767 C CA . GLY A 1 107 ? -8.115 -2.285 -16.860 1.00 58.09 107 GLY A CA 1
ATOM 768 C C . GLY A 1 107 ? -8.855 -1.501 -15.764 1.00 58.09 107 GLY A C 1
ATOM 769 O O . GLY A 1 107 ? -8.381 -0.476 -15.286 1.00 58.09 107 GLY A O 1
ATOM 770 N N . ALA A 1 108 ? -10.046 -1.959 -15.370 1.00 55.50 108 ALA A N 1
ATOM 771 C CA . ALA A 1 108 ? -10.835 -1.359 -14.291 1.00 55.50 108 ALA A CA 1
ATOM 772 C C . ALA A 1 108 ? -11.200 -2.424 -13.251 1.00 55.50 108 ALA A C 1
ATOM 774 O O . ALA A 1 108 ? -11.536 -3.550 -13.607 1.00 55.50 108 ALA A O 1
ATOM 775 N N . ALA A 1 109 ? -11.210 -2.067 -11.962 1.00 54.12 109 ALA A N 1
ATOM 776 C CA . ALA A 1 109 ? -11.661 -2.973 -10.896 1.00 54.12 109 ALA A CA 1
ATOM 777 C C . ALA A 1 109 ? -13.128 -3.421 -11.065 1.00 54.12 109 ALA A C 1
ATOM 779 O O . ALA A 1 109 ? -13.519 -4.458 -10.541 1.00 54.12 109 ALA A O 1
ATOM 780 N N . ALA A 1 110 ? -13.915 -2.669 -11.842 1.00 54.41 110 ALA A N 1
ATOM 781 C CA . ALA A 1 110 ? -15.278 -3.017 -12.239 1.00 54.41 110 ALA A CA 1
ATOM 782 C C . ALA A 1 110 ? -15.357 -4.110 -13.326 1.00 54.41 110 ALA A C 1
ATOM 784 O O . ALA A 1 110 ? -16.420 -4.692 -13.512 1.00 54.41 110 ALA A O 1
ATOM 785 N N . ASP A 1 111 ? -14.256 -4.395 -14.027 1.00 44.53 111 ASP A N 1
ATOM 786 C CA . ASP A 1 111 ? -14.185 -5.419 -15.082 1.00 44.53 111 ASP A CA 1
ATOM 787 C C . ASP A 1 111 ? -13.818 -6.806 -14.512 1.00 44.53 111 ASP A C 1
ATOM 789 O O . ASP A 1 111 ? -13.962 -7.836 -15.164 1.00 44.53 111 ASP A O 1
ATOM 793 N N . LEU A 1 112 ? -13.404 -6.850 -13.239 1.00 54.41 112 LEU A N 1
ATOM 794 C CA . LEU A 1 112 ? -13.241 -8.071 -12.444 1.00 54.41 112 LEU A CA 1
ATOM 795 C C . LEU A 1 112 ? -14.568 -8.454 -11.769 1.00 54.41 112 LEU A C 1
ATOM 797 O O . LEU A 1 112 ? -14.619 -8.716 -10.568 1.00 54.41 112 LEU A O 1
ATOM 801 N N . GLY A 1 113 ? -15.651 -8.432 -12.548 1.00 43.75 113 GLY A N 1
ATOM 802 C CA . GLY A 1 113 ? -16.992 -8.771 -12.094 1.00 43.75 113 GLY A CA 1
ATOM 803 C C . GLY A 1 113 ? -17.106 -10.240 -11.695 1.00 43.75 113 GLY A C 1
ATOM 804 O O . GLY A 1 113 ? -17.230 -11.106 -12.561 1.00 43.75 113 GLY A O 1
ATOM 805 N N . VAL A 1 114 ? -17.118 -10.491 -10.384 1.00 38.72 114 VAL A N 1
ATOM 806 C CA . VAL A 1 114 ? -17.805 -11.626 -9.751 1.00 38.72 114 VAL A CA 1
ATOM 807 C C . VAL A 1 114 ? -18.440 -11.148 -8.454 1.00 38.72 114 VAL A C 1
ATOM 809 O O . VAL A 1 114 ? -17.711 -10.535 -7.643 1.00 38.72 114 VAL A O 1
#

pLDDT: mean 71.26, std 13.36, range [38.72, 95.62]

Secondary structure (DSSP, 8-state):
-HHHHHHHHHHHHHHHHHHHHHHHHHHHHHHS-S-----TTTTTPPSSHHHHHHHHHTSTT-S----EEEEEEEEEETTEEEEEEEEEE-SSS-GGGSGGGGG-SSS-TTTS--